Protein AF-A0A933ALM1-F1 (afdb_monomer)

Sequence (81 aa):
MTIDEGILIRRAKGGDTEAFGVLVSAHQQFVYNLILRTLGDPHEAEDLSQEAFVRAWLALPNFRQQSQFRTWLYRIATNLC

Structure (mmCIF, N/CA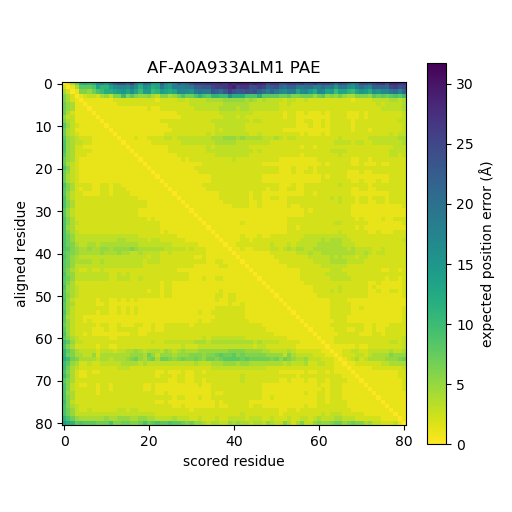/C/O backbone):
data_AF-A0A933ALM1-F1
#
_entry.id   AF-A0A933ALM1-F1
#
loop_
_atom_site.group_PDB
_atom_site.id
_atom_site.type_symbol
_atom_site.label_atom_id
_atom_site.label_alt_id
_atom_site.label_comp_id
_atom_site.label_asym_id
_atom_site.label_entity_id
_atom_site.label_seq_id
_atom_site.pdbx_PDB_ins_code
_atom_site.Cartn_x
_atom_site.Cartn_y
_atom_site.Cartn_z
_atom_site.occupancy
_atom_site.B_iso_or_equiv
_atom_site.auth_seq_id
_atom_site.auth_comp_id
_atom_site.auth_asym_id
_atom_site.auth_atom_id
_atom_site.pdbx_PDB_model_num
ATOM 1 N N . MET A 1 1 ? -20.660 8.736 -6.066 1.00 43.75 1 MET A N 1
ATOM 2 C CA . MET A 1 1 ? -20.733 8.617 -4.597 1.00 43.75 1 MET A CA 1
ATOM 3 C C . MET A 1 1 ? -19.318 8.373 -4.099 1.00 43.75 1 MET A C 1
ATOM 5 O O . MET A 1 1 ? -18.836 7.253 -4.174 1.00 43.75 1 MET A O 1
ATOM 9 N N . THR A 1 2 ? -18.590 9.430 -3.750 1.00 57.59 2 THR A N 1
ATOM 10 C CA . THR A 1 2 ? -17.223 9.329 -3.221 1.00 57.59 2 THR A CA 1
ATOM 11 C C . THR A 1 2 ? -17.325 8.868 -1.774 1.00 57.59 2 THR A C 1
ATOM 13 O O . THR A 1 2 ? -17.759 9.628 -0.913 1.00 57.59 2 THR A O 1
ATOM 16 N N . ILE A 1 3 ? -17.024 7.596 -1.514 1.00 71.38 3 ILE A N 1
ATOM 17 C CA . ILE A 1 3 ? -16.939 7.087 -0.143 1.00 71.38 3 ILE A CA 1
ATOM 18 C C . ILE A 1 3 ? -15.767 7.807 0.537 1.00 71.38 3 ILE A C 1
ATOM 20 O O . ILE A 1 3 ? -14.676 7.881 -0.023 1.00 71.38 3 ILE A O 1
ATOM 24 N N . ASP A 1 4 ? -16.017 8.372 1.717 1.00 91.00 4 ASP A N 1
ATOM 25 C CA . ASP A 1 4 ? -15.025 9.082 2.528 1.00 91.00 4 ASP A CA 1
ATOM 26 C C . ASP A 1 4 ? -13.810 8.180 2.833 1.00 91.00 4 ASP A C 1
ATOM 28 O O . ASP A 1 4 ? -13.966 7.051 3.311 1.00 91.00 4 ASP A O 1
ATOM 32 N N . GLU A 1 5 ? -12.594 8.675 2.570 1.00 93.75 5 GLU A N 1
ATOM 33 C CA . GLU A 1 5 ? -11.347 7.915 2.766 1.00 93.75 5 GLU A CA 1
ATOM 34 C C . GLU A 1 5 ? -11.193 7.449 4.224 1.00 93.75 5 GLU A C 1
ATOM 36 O O . GLU A 1 5 ? -10.757 6.329 4.489 1.00 93.75 5 GLU A O 1
ATOM 41 N N . GLY A 1 6 ? -11.633 8.259 5.188 1.00 95.06 6 GLY A N 1
ATOM 42 C CA . GLY A 1 6 ? -11.645 7.909 6.602 1.00 95.06 6 GLY A CA 1
ATOM 43 C C . GLY A 1 6 ? -12.588 6.752 6.934 1.00 95.06 6 GLY A C 1
ATOM 44 O O . GLY A 1 6 ? -12.252 5.933 7.793 1.00 95.06 6 GLY A O 1
ATOM 45 N N . ILE A 1 7 ? -13.741 6.641 6.263 1.00 95.81 7 ILE A N 1
ATOM 46 C CA . ILE A 1 7 ? -14.641 5.479 6.392 1.00 95.81 7 ILE A CA 1
ATOM 47 C C . ILE A 1 7 ? -13.962 4.219 5.853 1.00 95.81 7 ILE A C 1
ATOM 49 O O . ILE A 1 7 ? -13.978 3.192 6.535 1.00 95.81 7 ILE A O 1
ATOM 53 N N . LEU A 1 8 ? -13.345 4.299 4.671 1.00 96.94 8 LEU A N 1
ATOM 54 C CA . LEU A 1 8 ? -12.624 3.172 4.072 1.00 96.94 8 LEU A CA 1
ATOM 55 C C . LEU A 1 8 ? -11.487 2.696 4.979 1.00 96.94 8 LEU A C 1
ATOM 57 O O . LEU A 1 8 ? -11.382 1.503 5.245 1.00 96.94 8 LEU A O 1
ATOM 61 N N . ILE A 1 9 ? -10.703 3.623 5.540 1.00 97.50 9 ILE A N 1
ATOM 62 C CA . ILE A 1 9 ? -9.634 3.303 6.495 1.00 97.50 9 ILE A CA 1
ATOM 63 C C . ILE A 1 9 ? -10.200 2.598 7.727 1.00 97.50 9 ILE A C 1
ATOM 65 O O . ILE A 1 9 ? -9.664 1.573 8.134 1.00 97.50 9 ILE A O 1
ATOM 69 N N . ARG A 1 10 ? -11.286 3.105 8.328 1.00 96.62 10 ARG A N 1
ATOM 70 C CA . ARG A 1 10 ? -11.889 2.470 9.514 1.00 96.62 10 ARG A CA 1
ATOM 71 C C . ARG A 1 10 ? -12.383 1.053 9.226 1.00 96.62 10 ARG A C 1
ATOM 73 O O . ARG A 1 10 ? -12.141 0.169 10.041 1.00 96.62 10 ARG A O 1
ATOM 80 N N . ARG A 1 11 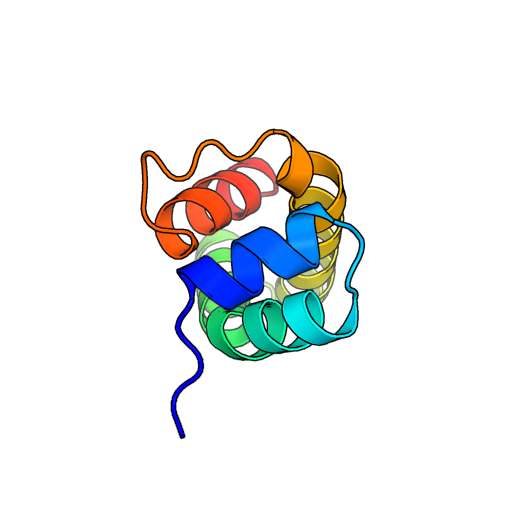? -13.036 0.833 8.081 1.00 97.44 11 ARG A N 1
ATOM 81 C CA . ARG A 1 11 ? -13.475 -0.504 7.646 1.00 97.44 11 ARG A CA 1
ATOM 82 C C . ARG A 1 11 ? -12.280 -1.429 7.424 1.00 97.44 11 ARG A C 1
ATOM 84 O O . ARG A 1 11 ? -12.234 -2.511 8.000 1.00 97.44 11 ARG A O 1
ATOM 91 N N . ALA A 1 12 ? -11.280 -0.970 6.677 1.00 98.00 12 ALA A N 1
ATOM 92 C CA . ALA A 1 12 ? -10.079 -1.741 6.378 1.00 98.00 12 ALA A CA 1
ATOM 93 C C . ALA A 1 12 ? -9.276 -2.091 7.647 1.00 98.00 12 ALA A C 1
ATOM 95 O O . ALA A 1 12 ? -8.805 -3.215 7.785 1.00 98.00 12 ALA A O 1
ATOM 96 N N . LYS A 1 13 ? -9.212 -1.192 8.641 1.00 97.25 13 LYS A N 1
ATOM 97 C CA . LYS A 1 13 ? -8.657 -1.492 9.977 1.00 97.25 13 LYS A CA 1
ATOM 98 C C . LYS A 1 13 ? -9.388 -2.630 10.696 1.00 97.25 13 LYS A C 1
ATOM 100 O O . LYS A 1 13 ? -8.777 -3.303 11.519 1.00 97.25 13 LYS A O 1
ATOM 105 N N . GLY A 1 14 ? -10.675 -2.823 10.408 1.00 96.25 14 GLY A N 1
ATOM 106 C CA . GLY A 1 14 ? -11.494 -3.925 10.912 1.00 96.25 14 GLY A CA 1
ATOM 107 C C . GLY A 1 14 ? -11.367 -5.228 10.115 1.00 96.25 14 GLY A C 1
ATOM 108 O O . GLY A 1 14 ? -12.111 -6.160 10.396 1.00 96.25 14 GLY A O 1
ATOM 109 N N . GLY A 1 15 ? -10.461 -5.304 9.133 1.00 96.94 15 GLY A N 1
ATOM 110 C CA . GLY A 1 15 ? -10.259 -6.494 8.300 1.00 96.94 15 GLY A CA 1
ATOM 111 C C . GLY A 1 15 ? -11.081 -6.519 7.007 1.00 96.94 15 GLY A C 1
ATOM 112 O O . GLY A 1 15 ? -11.076 -7.528 6.308 1.00 96.94 15 GLY A O 1
ATOM 113 N N . ASP A 1 16 ? -11.756 -5.423 6.654 1.00 98.31 16 ASP A N 1
ATOM 114 C CA . ASP A 1 16 ? -12.502 -5.306 5.398 1.00 98.31 16 ASP A CA 1
ATOM 115 C C . ASP A 1 16 ? -11.551 -5.134 4.199 1.00 98.31 16 ASP A C 1
ATOM 117 O O . ASP A 1 16 ? -11.027 -4.045 3.932 1.00 98.31 16 ASP A O 1
ATOM 121 N N . THR A 1 17 ? -11.310 -6.231 3.483 1.00 97.69 17 THR A N 1
ATOM 122 C CA . THR A 1 17 ? -10.405 -6.270 2.327 1.00 97.69 17 THR A CA 1
ATOM 123 C C . THR A 1 17 ? -10.955 -5.521 1.116 1.00 97.69 17 THR A C 1
ATOM 125 O O . THR A 1 17 ? -10.170 -4.990 0.332 1.00 97.69 17 THR A O 1
ATOM 128 N N . GLU A 1 18 ? -12.277 -5.407 0.968 1.00 97.88 18 GLU A N 1
ATOM 129 C CA . GLU A 1 18 ? -12.899 -4.645 -0.118 1.00 97.88 18 GLU A CA 1
ATOM 130 C C . GLU A 1 18 ? -12.660 -3.144 0.084 1.00 97.88 18 GLU A C 1
ATOM 132 O O . GLU A 1 18 ? -12.207 -2.449 -0.829 1.00 97.88 18 GLU A O 1
ATOM 137 N N . ALA A 1 19 ? -12.863 -2.650 1.310 1.00 97.94 19 ALA A N 1
ATOM 138 C CA . ALA A 1 19 ? -12.552 -1.267 1.660 1.00 97.94 19 ALA A CA 1
ATOM 139 C C . ALA A 1 19 ? -11.067 -0.942 1.433 1.00 97.94 19 ALA A C 1
ATOM 141 O O . ALA A 1 19 ? -10.734 0.144 0.950 1.00 97.94 19 ALA A O 1
ATOM 142 N N . PHE A 1 20 ? -10.174 -1.890 1.731 1.00 98.31 20 PHE A N 1
ATOM 143 C CA . PHE A 1 20 ? -8.755 -1.740 1.425 1.00 98.31 20 PHE A CA 1
ATOM 144 C C . PHE A 1 20 ? -8.470 -1.753 -0.077 1.00 98.31 20 PHE A C 1
ATOM 146 O O . PHE A 1 20 ? -7.690 -0.929 -0.540 1.00 98.31 20 PHE A O 1
ATOM 153 N N . GLY A 1 21 ? -9.144 -2.599 -0.857 1.00 98.12 21 GLY A N 1
ATOM 154 C CA . GLY A 1 21 ? -9.031 -2.618 -2.318 1.00 98.12 21 GLY A CA 1
ATOM 155 C C . GLY A 1 21 ? -9.382 -1.273 -2.965 1.00 98.12 21 GLY A C 1
ATOM 156 O O . GLY A 1 21 ? -8.713 -0.843 -3.909 1.00 98.12 21 GLY A O 1
ATOM 157 N N . VAL A 1 22 ? -10.363 -0.550 -2.413 1.00 97.94 22 VAL A N 1
ATOM 158 C CA . VAL A 1 22 ? -10.681 0.822 -2.8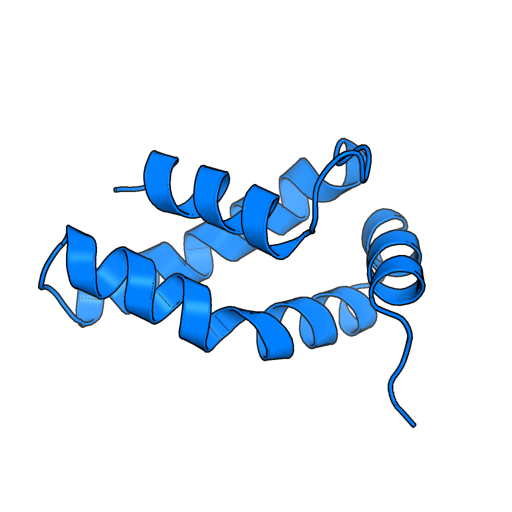48 1.00 97.94 22 VAL A CA 1
ATOM 159 C C . VAL A 1 22 ? -9.532 1.788 -2.530 1.00 97.94 22 VAL A C 1
ATOM 161 O O . VAL A 1 22 ? -9.166 2.600 -3.381 1.00 97.94 22 VAL A O 1
ATOM 164 N N . LEU A 1 23 ? -8.920 1.682 -1.344 1.00 97.75 23 LEU A N 1
ATOM 165 C CA . LEU A 1 23 ? -7.740 2.479 -0.980 1.00 97.75 23 LEU A CA 1
ATOM 166 C C . LEU A 1 23 ? -6.543 2.167 -1.893 1.00 97.75 23 LEU A C 1
ATOM 168 O O . LEU A 1 23 ? -5.890 3.089 -2.374 1.00 97.75 23 LEU A O 1
ATOM 172 N N . VAL A 1 24 ? -6.274 0.890 -2.179 1.00 98.19 24 VAL A N 1
ATOM 173 C CA . VAL A 1 24 ? -5.215 0.471 -3.112 1.00 98.19 24 VAL A CA 1
ATOM 174 C C . VAL A 1 24 ? -5.458 1.085 -4.488 1.00 98.19 24 VAL A C 1
ATOM 1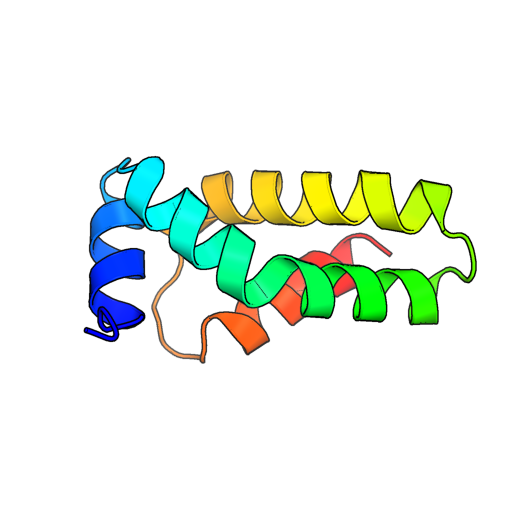76 O O . VAL A 1 24 ? -4.591 1.776 -5.013 1.00 98.19 24 VAL A O 1
ATOM 179 N N . SER A 1 25 ? -6.665 0.929 -5.034 1.00 97.44 25 SER A N 1
ATOM 180 C CA . SER A 1 25 ? -7.018 1.448 -6.362 1.00 97.44 25 SER A CA 1
ATOM 181 C C . SER A 1 25 ? -6.835 2.965 -6.469 1.00 97.44 25 SER A C 1
ATOM 183 O O . SER A 1 25 ? -6.384 3.462 -7.501 1.00 97.44 25 SER A O 1
ATOM 185 N N . ALA A 1 26 ? -7.139 3.703 -5.396 1.00 97.00 26 ALA A N 1
ATOM 186 C CA . ALA A 1 26 ? -6.980 5.154 -5.342 1.00 97.00 26 ALA A CA 1
ATOM 187 C C . ALA A 1 26 ? -5.510 5.614 -5.279 1.00 97.00 26 ALA A C 1
ATOM 189 O O . ALA A 1 26 ? -5.199 6.720 -5.723 1.00 97.00 26 ALA A O 1
ATOM 190 N N . HIS A 1 27 ? -4.602 4.788 -4.741 1.00 98.06 27 HIS A N 1
ATOM 191 C CA . HIS A 1 27 ? -3.218 5.187 -4.446 1.00 98.06 27 HIS A CA 1
ATOM 192 C C . HIS A 1 27 ? -2.144 4.422 -5.233 1.00 98.06 27 HIS A C 1
ATOM 194 O O . HIS A 1 27 ? -0.987 4.845 -5.224 1.00 98.06 27 HIS A O 1
ATOM 200 N N . GLN A 1 28 ? -2.492 3.349 -5.950 1.00 97.81 28 GLN A N 1
ATOM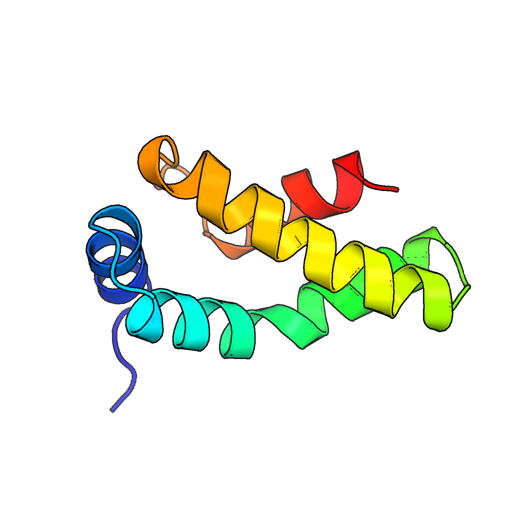 201 C CA . GLN A 1 28 ? -1.534 2.476 -6.645 1.00 97.81 28 GLN A CA 1
ATOM 202 C C . GLN A 1 28 ? -0.641 3.222 -7.637 1.00 97.81 28 GLN A C 1
ATOM 204 O O . GLN A 1 28 ? 0.577 3.082 -7.592 1.00 97.81 28 GLN A O 1
ATOM 209 N N . GLN A 1 29 ? -1.214 4.108 -8.457 1.00 98.19 29 GLN A N 1
ATOM 210 C CA . GLN A 1 29 ? -0.443 4.866 -9.442 1.00 98.19 29 GLN A CA 1
ATOM 211 C C . GLN A 1 29 ? 0.546 5.826 -8.773 1.00 98.19 29 GLN A C 1
ATOM 213 O O . GLN A 1 29 ? 1.630 6.079 -9.294 1.00 98.19 29 GLN A O 1
ATOM 218 N N . PHE A 1 30 ? 0.174 6.385 -7.619 1.00 98.19 30 PHE A N 1
ATOM 219 C CA . PHE A 1 30 ? 1.049 7.271 -6.862 1.00 98.19 30 PHE A CA 1
ATOM 220 C C . PHE A 1 30 ? 2.239 6.513 -6.270 1.00 98.19 30 PHE A C 1
ATOM 222 O O . PHE A 1 30 ? 3.365 6.987 -6.405 1.00 98.19 30 PHE A O 1
ATOM 229 N N . VAL A 1 31 ? 1.990 5.358 -5.646 1.00 98.50 31 VAL A N 1
ATOM 230 C CA . VAL A 1 31 ? 3.041 4.513 -5.061 1.00 98.50 31 VAL A CA 1
ATOM 231 C C . VAL A 1 31 ? 3.978 3.994 -6.151 1.00 98.50 31 VAL A C 1
ATOM 233 O O . VAL A 1 31 ? 5.186 4.181 -6.036 1.00 98.50 31 VAL A O 1
ATOM 236 N N . TYR A 1 32 ? 3.430 3.479 -7.254 1.00 98.62 32 TYR A N 1
ATOM 237 C CA . TYR A 1 32 ? 4.215 3.021 -8.401 1.00 98.62 32 TYR A CA 1
ATOM 238 C C . TYR A 1 32 ? 5.104 4.119 -8.976 1.00 98.62 32 TYR A C 1
ATOM 240 O O . TYR A 1 32 ? 6.312 3.946 -9.095 1.00 98.62 32 TYR A O 1
ATOM 248 N N . ASN A 1 33 ? 4.541 5.297 -9.259 1.00 98.44 33 ASN A N 1
ATOM 249 C CA . ASN A 1 33 ? 5.324 6.406 -9.804 1.00 98.44 33 ASN A CA 1
ATOM 250 C C . ASN A 1 33 ? 6.404 6.900 -8.834 1.00 98.44 33 ASN A C 1
ATOM 252 O O . ASN A 1 33 ? 7.426 7.414 -9.282 1.00 98.44 33 ASN A O 1
ATOM 256 N N . LEU A 1 34 ? 6.168 6.809 -7.523 1.00 98.19 34 LEU A N 1
ATOM 257 C CA . LEU A 1 34 ? 7.163 7.164 -6.518 1.00 98.19 34 LEU A CA 1
ATOM 258 C C . LEU A 1 34 ? 8.345 6.193 -6.566 1.00 98.19 34 LEU A C 1
ATOM 260 O O . LEU A 1 34 ? 9.476 6.644 -6.701 1.00 98.19 34 LEU A O 1
ATOM 264 N N . ILE A 1 35 ? 8.075 4.889 -6.510 1.00 98.31 35 ILE A N 1
ATOM 265 C CA . ILE A 1 35 ? 9.108 3.848 -6.521 1.00 98.31 35 ILE A CA 1
ATOM 266 C C . ILE A 1 35 ? 9.865 3.855 -7.855 1.00 98.31 35 ILE A C 1
ATOM 268 O O . ILE A 1 35 ? 11.093 3.873 -7.862 1.00 98.31 35 ILE A O 1
ATOM 272 N N . LEU A 1 36 ? 9.152 3.969 -8.981 1.00 98.56 36 LEU A N 1
ATOM 273 C CA . LEU A 1 36 ? 9.754 4.056 -10.313 1.00 98.56 36 LEU A CA 1
ATOM 274 C C . LEU A 1 36 ? 10.729 5.232 -10.435 1.00 98.56 36 LEU A C 1
ATOM 276 O O . LEU A 1 36 ? 11.790 5.098 -11.034 1.00 98.56 36 LEU A O 1
ATOM 280 N N . ARG A 1 37 ? 10.394 6.395 -9.865 1.00 97.88 37 ARG A N 1
ATOM 281 C CA . ARG A 1 37 ? 11.296 7.559 -9.867 1.00 97.88 37 ARG A CA 1
ATOM 282 C C . ARG A 1 37 ? 12.528 7.357 -8.991 1.00 97.88 37 ARG A C 1
ATOM 284 O O . A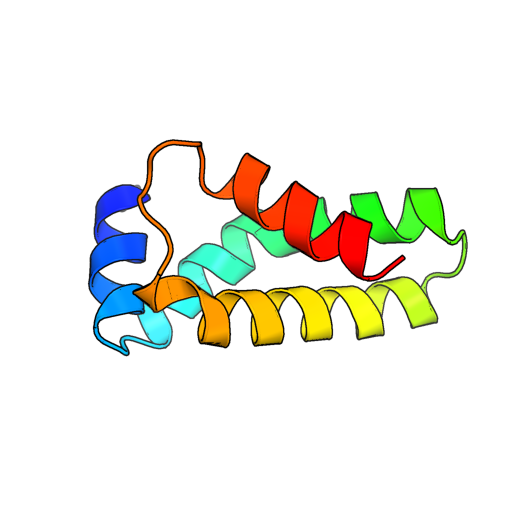RG A 1 37 ? 13.535 8.008 -9.249 1.00 97.88 37 ARG A O 1
ATOM 291 N N . THR A 1 38 ? 12.434 6.515 -7.967 1.00 96.56 38 THR A N 1
ATOM 292 C CA . THR A 1 38 ? 13.547 6.222 -7.062 1.00 96.56 38 THR A CA 1
ATOM 293 C C . THR A 1 38 ? 14.495 5.178 -7.649 1.00 96.56 38 THR A C 1
ATOM 295 O O . THR A 1 38 ? 15.703 5.371 -7.575 1.00 96.56 38 THR A O 1
ATOM 298 N N . LEU A 1 39 ? 13.967 4.107 -8.249 1.00 96.62 39 LEU A N 1
ATOM 299 C CA . LEU A 1 39 ? 14.767 2.963 -8.710 1.00 96.62 39 LEU A CA 1
ATOM 300 C C . LEU A 1 39 ? 15.102 3.003 -10.205 1.00 96.62 39 LEU A C 1
ATOM 302 O O . LEU A 1 39 ? 16.132 2.487 -10.623 1.00 96.62 39 LEU A O 1
ATOM 306 N N . GLY A 1 40 ? 14.253 3.623 -11.027 1.00 97.25 40 GLY A N 1
ATOM 307 C CA . GLY A 1 40 ? 14.428 3.670 -12.481 1.00 97.25 40 GLY A CA 1
ATOM 308 C C . GLY A 1 40 ? 14.113 2.359 -13.214 1.00 97.25 40 GLY A C 1
ATOM 309 O O . GLY A 1 40 ? 14.192 2.340 -14.441 1.00 97.25 40 GLY A O 1
ATOM 310 N N . ASP A 1 41 ? 13.718 1.302 -12.499 1.00 97.88 41 ASP A N 1
ATOM 311 C CA . ASP A 1 41 ? 13.333 0.003 -13.058 1.00 97.88 41 ASP A CA 1
ATOM 312 C C . ASP A 1 41 ? 11.806 -0.216 -12.947 1.00 97.88 41 ASP A C 1
ATOM 314 O O . ASP A 1 41 ? 11.265 -0.234 -11.837 1.00 97.88 41 ASP A O 1
ATOM 318 N N . PRO A 1 42 ? 11.078 -0.364 -14.073 1.00 97.62 42 PRO A N 1
ATOM 319 C CA . PRO A 1 42 ? 9.639 -0.635 -14.069 1.00 97.62 42 PRO A CA 1
ATOM 320 C C . PRO A 1 42 ? 9.225 -1.957 -13.412 1.00 97.62 42 PRO A C 1
ATOM 322 O O . PRO A 1 42 ? 8.170 -1.997 -12.781 1.00 97.62 42 PRO A O 1
ATOM 325 N N . HIS A 1 43 ? 10.022 -3.018 -13.553 1.00 97.25 43 HIS A N 1
ATOM 326 C CA . HIS A 1 43 ? 9.713 -4.330 -12.987 1.00 97.25 43 HIS A CA 1
ATOM 327 C C . HIS A 1 43 ? 9.874 -4.313 -11.469 1.00 97.25 43 HIS A C 1
ATOM 329 O O . HIS A 1 43 ? 8.947 -4.691 -10.754 1.00 97.25 43 HIS A O 1
ATOM 335 N N . GLU A 1 44 ? 10.991 -3.778 -10.964 1.00 97.38 44 GLU A N 1
ATOM 336 C CA . GLU A 1 44 ? 11.156 -3.611 -9.514 1.00 97.38 44 GLU A CA 1
ATOM 337 C C . GLU A 1 44 ? 10.101 -2.660 -8.935 1.00 97.38 44 GLU A C 1
ATOM 339 O O . GLU A 1 44 ? 9.604 -2.873 -7.828 1.00 97.38 44 GLU A O 1
ATOM 344 N N . ALA A 1 45 ? 9.711 -1.623 -9.687 1.00 98.19 45 ALA A N 1
ATOM 345 C CA . ALA A 1 45 ? 8.673 -0.701 -9.248 1.00 98.19 45 ALA A CA 1
ATOM 346 C C . ALA A 1 45 ? 7.300 -1.366 -9.109 1.00 98.19 45 ALA A C 1
ATOM 348 O O . ALA A 1 45 ? 6.562 -1.032 -8.178 1.00 98.19 45 ALA A O 1
ATOM 349 N N . GLU A 1 46 ? 6.943 -2.291 -10.000 1.00 97.50 46 GLU A N 1
ATOM 350 C CA . GLU A 1 46 ? 5.703 -3.062 -9.902 1.00 97.50 46 GLU A CA 1
ATOM 351 C C . GLU A 1 46 ? 5.714 -3.963 -8.660 1.00 97.50 46 GLU A C 1
ATOM 353 O O . GLU A 1 46 ? 4.804 -3.868 -7.829 1.00 97.50 46 GLU A O 1
ATOM 358 N N . ASP A 1 47 ? 6.781 -4.743 -8.478 1.00 97.94 47 ASP A N 1
ATOM 359 C CA . ASP A 1 47 ? 6.927 -5.678 -7.358 1.00 97.94 47 ASP A CA 1
ATOM 360 C C . ASP A 1 47 ? 6.912 -4.955 -6.004 1.00 97.94 47 ASP A C 1
ATOM 362 O O . ASP A 1 47 ? 6.144 -5.294 -5.094 1.00 97.94 47 ASP A O 1
ATOM 366 N N . LEU A 1 48 ? 7.704 -3.889 -5.867 1.00 98.19 48 LEU A N 1
ATOM 367 C CA . LEU A 1 48 ? 7.789 -3.136 -4.616 1.00 98.19 48 LEU A CA 1
ATOM 368 C C . LEU A 1 48 ? 6.531 -2.311 -4.335 1.00 98.19 48 LEU A C 1
ATOM 370 O O . LEU A 1 48 ? 6.219 -2.058 -3.169 1.00 98.19 48 LEU A O 1
ATOM 374 N N . SER A 1 49 ? 5.770 -1.919 -5.361 1.00 98.06 49 SER A N 1
ATOM 375 C CA . SER A 1 49 ? 4.461 -1.287 -5.151 1.00 98.06 49 SER A CA 1
ATOM 376 C C . SER A 1 49 ? 3.485 -2.246 -4.492 1.00 98.06 49 SER A C 1
ATOM 378 O O . SER A 1 49 ? 2.775 -1.857 -3.561 1.00 98.06 49 SER A O 1
ATOM 380 N N . GLN A 1 50 ? 3.457 -3.501 -4.942 1.00 97.69 50 GLN A N 1
ATOM 381 C CA . GLN A 1 50 ? 2.614 -4.525 -4.332 1.00 97.69 50 GLN A CA 1
ATOM 382 C C . GLN A 1 50 ? 3.047 -4.793 -2.887 1.00 97.69 50 GLN A C 1
ATOM 384 O O . GLN A 1 50 ? 2.216 -4.734 -1.977 1.00 97.69 50 GLN A O 1
ATOM 389 N N . GLU A 1 51 ? 4.348 -4.976 -2.654 1.00 98.50 51 GLU A N 1
ATOM 390 C CA . GLU A 1 51 ? 4.911 -5.161 -1.311 1.00 98.50 51 GLU A CA 1
ATOM 391 C C . GLU A 1 51 ? 4.593 -3.972 -0.384 1.00 98.50 51 GLU A C 1
ATOM 393 O O . GLU A 1 51 ? 4.251 -4.161 0.788 1.00 98.50 51 GLU A O 1
ATOM 398 N N . ALA A 1 52 ? 4.612 -2.735 -0.895 1.00 98.56 52 ALA A N 1
ATOM 399 C CA . ALA A 1 52 ? 4.225 -1.553 -0.128 1.00 98.56 52 ALA A CA 1
ATOM 400 C C . ALA A 1 52 ? 2.775 -1.637 0.368 1.00 98.56 52 ALA A C 1
ATOM 402 O O . ALA A 1 52 ? 2.505 -1.307 1.527 1.00 98.56 52 ALA A O 1
ATOM 403 N N . PHE A 1 53 ? 1.841 -2.112 -0.460 1.00 98.56 53 PHE A N 1
ATOM 404 C CA . PHE A 1 53 ? 0.451 -2.297 -0.040 1.00 98.56 53 PHE A CA 1
ATOM 405 C C . PHE A 1 53 ? 0.262 -3.489 0.899 1.00 98.56 53 PHE A C 1
ATOM 407 O O . PHE A 1 53 ? -0.550 -3.391 1.820 1.00 98.56 53 PHE A O 1
ATOM 414 N N . VAL A 1 54 ? 1.037 -4.567 0.752 1.00 98.50 54 VAL A N 1
ATOM 415 C CA . VAL A 1 54 ? 1.049 -5.676 1.724 1.00 98.50 54 VAL A CA 1
ATOM 416 C C . VAL A 1 54 ? 1.507 -5.174 3.095 1.00 98.50 54 VAL A C 1
ATOM 418 O O . VAL A 1 54 ? 0.822 -5.382 4.100 1.00 98.50 54 VAL A O 1
ATOM 421 N N . ARG A 1 55 ? 2.611 -4.420 3.155 1.00 98.56 55 ARG A N 1
ATOM 422 C CA . ARG A 1 55 ? 3.085 -3.800 4.404 1.00 98.56 55 ARG A CA 1
ATOM 423 C C . ARG A 1 55 ? 2.094 -2.789 4.958 1.00 98.56 55 ARG A C 1
ATOM 425 O O . ARG A 1 55 ? 1.899 -2.734 6.172 1.00 98.56 55 ARG A O 1
ATOM 432 N N . ALA A 1 56 ? 1.445 -2.016 4.088 1.00 98.38 56 ALA A N 1
ATOM 433 C CA . ALA A 1 56 ? 0.384 -1.109 4.493 1.00 98.38 56 ALA A CA 1
ATOM 434 C C . ALA A 1 56 ? -0.777 -1.874 5.136 1.00 98.38 56 ALA A C 1
ATOM 436 O O . ALA A 1 56 ? -1.183 -1.508 6.229 1.00 98.38 56 ALA A O 1
ATOM 437 N N . TRP A 1 57 ? -1.266 -2.964 4.543 1.00 98.56 57 TRP A N 1
ATOM 438 C CA . TRP A 1 57 ? -2.326 -3.784 5.139 1.00 98.56 57 TRP A CA 1
ATOM 439 C C . TRP A 1 57 ? -1.952 -4.287 6.540 1.00 98.56 57 TRP A C 1
ATOM 441 O O . TRP A 1 57 ? -2.704 -4.087 7.494 1.00 98.56 57 TRP A O 1
ATOM 451 N N . LEU A 1 58 ? -0.752 -4.855 6.686 1.00 98.06 58 LEU A N 1
ATOM 452 C CA . LEU A 1 58 ? -0.263 -5.385 7.963 1.00 98.06 58 LEU A CA 1
ATOM 453 C C . LEU A 1 58 ? -0.076 -4.292 9.031 1.00 98.06 58 LEU A C 1
ATOM 455 O O . LEU A 1 58 ? -0.317 -4.526 10.215 1.00 98.06 58 LEU A O 1
ATOM 459 N N . ALA A 1 59 ? 0.330 -3.086 8.629 1.00 97.88 59 ALA A N 1
ATOM 460 C CA . ALA A 1 59 ? 0.538 -1.957 9.534 1.00 97.88 59 ALA A CA 1
ATOM 461 C C . ALA A 1 59 ? -0.736 -1.127 9.794 1.00 97.88 59 ALA A C 1
ATOM 463 O O . ALA A 1 59 ? -0.774 -0.341 10.748 1.00 97.88 59 ALA A O 1
ATOM 464 N N . LEU A 1 60 ? -1.782 -1.292 8.978 1.00 98.06 60 LEU A N 1
ATOM 465 C CA . LEU A 1 60 ? -3.003 -0.486 8.999 1.00 98.06 60 LEU A CA 1
ATOM 466 C C . LEU A 1 60 ? -3.710 -0.441 10.365 1.00 98.06 60 LEU A C 1
ATOM 468 O O . LEU A 1 60 ? -4.134 0.654 10.754 1.00 98.06 60 LEU A O 1
ATOM 472 N N . PRO A 1 61 ? -3.803 -1.534 11.156 1.00 96.94 61 PRO A N 1
ATOM 473 C CA . PRO A 1 61 ? -4.405 -1.477 12.492 1.00 96.94 61 PRO A CA 1
ATOM 474 C C . PRO A 1 61 ? -3.759 -0.419 13.403 1.00 96.94 61 PRO A C 1
ATOM 476 O O . PRO A 1 61 ? -4.451 0.256 14.172 1.00 96.94 61 PRO A O 1
ATOM 479 N N . ASN A 1 62 ? -2.451 -0.193 13.240 1.00 95.81 62 ASN A N 1
ATOM 480 C CA . ASN A 1 62 ? -1.666 0.776 14.007 1.00 95.81 62 ASN A CA 1
ATOM 481 C C . ASN A 1 62 ? -1.682 2.193 13.414 1.00 95.81 62 ASN A C 1
ATOM 483 O O . ASN A 1 62 ? -1.195 3.134 14.047 1.00 95.81 62 ASN A O 1
ATOM 487 N N . PHE A 1 63 ? -2.250 2.385 12.221 1.00 96.56 63 PHE A N 1
ATOM 488 C CA . PHE A 1 63 ? -2.343 3.701 11.606 1.00 96.56 63 PHE A CA 1
ATOM 489 C C . PHE A 1 63 ? -3.290 4.604 12.411 1.00 96.56 63 PHE A C 1
ATOM 491 O O . PHE A 1 63 ? -4.488 4.336 12.547 1.00 96.56 63 PHE A O 1
ATOM 498 N N . ARG A 1 64 ? -2.741 5.692 12.965 1.00 92.19 64 ARG A N 1
ATOM 499 C CA . ARG A 1 64 ? -3.448 6.617 13.871 1.00 92.19 64 ARG A CA 1
ATOM 500 C C . ARG A 1 64 ? -4.235 7.723 13.162 1.00 92.19 64 ARG A C 1
ATOM 502 O O . ARG A 1 64 ? -4.840 8.537 13.846 1.00 92.19 64 ARG A O 1
ATOM 509 N N . GLN A 1 65 ? -4.193 7.792 11.828 1.00 91.25 65 GLN A N 1
ATOM 510 C CA . GLN A 1 65 ? -4.836 8.853 11.030 1.00 91.25 65 GLN A CA 1
ATOM 511 C C . GLN A 1 65 ? -4.424 10.288 11.431 1.00 91.25 65 GLN A C 1
ATOM 513 O O . GLN A 1 65 ? -5.160 11.240 11.205 1.00 91.25 65 GLN A O 1
ATOM 518 N N . GLN A 1 66 ? -3.227 10.458 12.007 1.00 92.56 66 GLN A N 1
ATOM 519 C CA . GLN A 1 66 ? -2.647 11.776 12.328 1.00 92.56 66 GLN A CA 1
ATOM 520 C C . GLN A 1 66 ? -2.025 12.463 11.100 1.00 92.56 66 GLN A C 1
ATOM 522 O O . GLN A 1 66 ? -1.647 13.628 11.152 1.00 92.56 66 GLN A O 1
ATOM 527 N N . SER A 1 67 ? -1.907 11.730 9.994 1.00 93.69 67 SER A N 1
ATOM 528 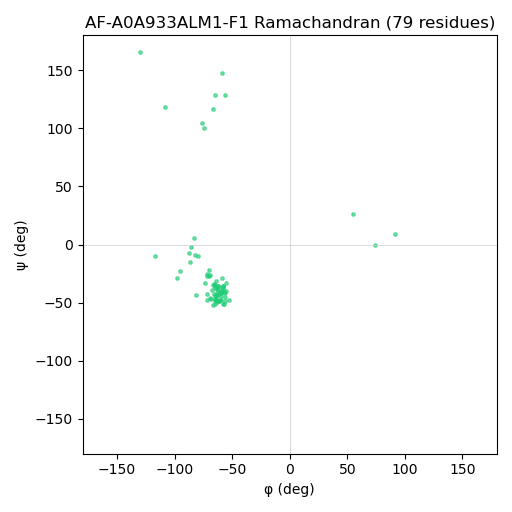C CA . SER A 1 67 ? -1.508 12.223 8.680 1.00 93.69 67 SER A CA 1
ATOM 529 C C . SER A 1 67 ? -2.516 11.743 7.641 1.00 93.69 67 SER A C 1
ATOM 531 O O . SER A 1 67 ? -3.266 10.797 7.892 1.00 93.69 67 SER A O 1
ATOM 533 N N . GLN A 1 68 ? -2.480 12.332 6.446 1.00 95.50 68 GLN A N 1
ATOM 534 C CA . GLN A 1 68 ? -3.181 11.759 5.297 1.00 95.50 68 GLN A CA 1
ATOM 535 C C . GLN A 1 68 ? -2.668 10.338 5.028 1.00 95.50 68 GLN A C 1
ATOM 537 O O . GLN A 1 68 ? -1.484 10.043 5.241 1.00 95.50 68 GLN A O 1
ATOM 542 N N . PHE A 1 69 ? -3.547 9.469 4.530 1.00 96.88 69 PHE A N 1
ATOM 543 C CA . PHE A 1 69 ? -3.189 8.095 4.180 1.00 96.88 69 PHE A CA 1
ATOM 544 C C . PHE A 1 69 ? -2.085 8.058 3.121 1.00 96.88 69 PHE A C 1
ATOM 546 O O . PHE A 1 69 ? -1.099 7.344 3.272 1.00 96.88 69 PHE A O 1
ATOM 553 N N . ARG A 1 70 ? -2.174 8.942 2.122 1.00 96.75 70 ARG A N 1
ATOM 554 C CA . ARG A 1 70 ? -1.146 9.115 1.089 1.00 96.75 70 ARG A CA 1
ATOM 555 C C . ARG A 1 70 ? 0.241 9.440 1.657 1.00 96.75 70 ARG A C 1
ATOM 557 O O . ARG A 1 70 ? 1.235 8.889 1.196 1.00 96.75 70 ARG A O 1
ATOM 564 N N . THR A 1 71 ? 0.328 10.306 2.671 1.00 97.50 71 THR A N 1
ATOM 565 C CA . THR A 1 71 ? 1.599 10.636 3.350 1.00 97.50 71 THR A CA 1
ATOM 566 C C . THR A 1 71 ? 2.163 9.440 4.113 1.00 97.50 71 THR A C 1
ATOM 568 O O . THR A 1 71 ? 3.376 9.268 4.204 1.00 97.50 71 THR A O 1
ATOM 571 N N . TRP A 1 72 ? 1.290 8.610 4.675 1.00 97.94 72 TRP A N 1
ATOM 572 C CA . TRP A 1 72 ? 1.696 7.389 5.355 1.00 97.94 72 TRP A CA 1
ATOM 573 C C . TRP A 1 72 ? 2.180 6.317 4.366 1.00 97.94 72 TRP A C 1
ATOM 575 O O . TRP A 1 72 ? 3.249 5.752 4.583 1.00 97.94 72 TRP A O 1
ATOM 585 N N . LEU A 1 73 ? 1.488 6.132 3.236 1.00 98.00 73 LEU A N 1
ATOM 586 C CA . LEU A 1 73 ? 1.942 5.270 2.137 1.00 98.00 73 LEU A CA 1
ATOM 587 C C . LEU A 1 73 ? 3.286 5.716 1.560 1.00 98.00 73 LEU A C 1
ATOM 589 O O . LEU A 1 73 ? 4.141 4.872 1.316 1.00 98.00 73 LEU A O 1
ATOM 593 N N . TYR A 1 74 ? 3.499 7.028 1.395 1.00 98.12 74 TYR A N 1
ATOM 594 C CA . TYR A 1 74 ? 4.789 7.572 0.960 1.00 98.12 74 TYR A CA 1
ATOM 595 C C . TYR A 1 74 ? 5.927 7.051 1.843 1.00 98.12 74 TYR A C 1
ATOM 597 O O . TYR A 1 74 ? 6.906 6.540 1.321 1.00 98.12 74 TYR A O 1
ATOM 605 N N . ARG A 1 75 ? 5.769 7.103 3.175 1.00 97.50 75 ARG A N 1
ATOM 606 C CA . ARG A 1 75 ? 6.785 6.606 4.117 1.00 97.50 75 ARG A CA 1
ATOM 607 C C . ARG A 1 75 ? 7.049 5.109 3.971 1.00 97.50 75 ARG A C 1
ATOM 609 O O . ARG A 1 75 ? 8.192 4.689 4.091 1.00 97.50 75 ARG A O 1
ATOM 616 N N . ILE A 1 76 ? 6.007 4.307 3.746 1.00 97.94 76 ILE A N 1
ATOM 617 C CA . ILE A 1 76 ? 6.158 2.859 3.544 1.00 97.94 76 ILE A CA 1
ATOM 618 C C . ILE A 1 76 ? 6.942 2.591 2.258 1.00 97.94 76 ILE A C 1
ATOM 620 O O . ILE A 1 76 ? 7.918 1.849 2.293 1.00 97.94 76 ILE A O 1
ATOM 624 N N . ALA A 1 77 ? 6.553 3.235 1.157 1.00 97.69 77 ALA A N 1
ATOM 625 C CA . ALA A 1 77 ? 7.200 3.083 -0.141 1.00 97.69 77 ALA A CA 1
ATOM 626 C C . ALA A 1 77 ? 8.662 3.560 -0.126 1.00 97.69 77 ALA A C 1
ATOM 628 O O . ALA A 1 77 ? 9.535 2.870 -0.638 1.00 97.69 77 ALA A O 1
ATOM 629 N N . THR A 1 78 ? 8.969 4.690 0.522 1.00 96.75 78 THR A N 1
ATOM 630 C CA . THR A 1 78 ? 10.358 5.167 0.638 1.00 96.75 78 THR A CA 1
ATOM 631 C C . THR A 1 78 ? 11.228 4.316 1.553 1.00 96.75 78 THR A C 1
ATOM 633 O O . THR A 1 78 ? 12.437 4.380 1.433 1.00 96.75 78 THR A O 1
ATOM 636 N N . ASN A 1 79 ? 10.647 3.552 2.482 1.00 96.38 79 ASN A N 1
ATOM 637 C CA . ASN A 1 79 ? 11.409 2.615 3.316 1.00 96.38 79 ASN A CA 1
ATOM 638 C C . ASN A 1 79 ? 11.685 1.277 2.602 1.00 96.38 79 ASN A C 1
ATOM 640 O O . ASN A 1 79 ? 12.371 0.424 3.163 1.00 96.38 79 ASN A O 1
ATOM 644 N N . LEU A 1 80 ? 11.074 1.056 1.434 1.00 93.69 80 LEU A N 1
ATOM 645 C CA . LEU A 1 80 ? 11.256 -0.133 0.599 1.00 93.69 80 LEU A CA 1
ATOM 646 C C . LEU A 1 80 ? 12.304 0.055 -0.502 1.00 93.69 80 LEU A C 1
ATOM 648 O O . LEU A 1 80 ? 12.819 -0.946 -0.988 1.00 93.69 80 LEU A O 1
ATOM 652 N N . CYS A 1 81 ? 12.574 1.303 -0.887 1.00 91.19 81 CYS A N 1
ATOM 653 C CA . CYS A 1 81 ? 13.607 1.678 -1.853 1.00 91.19 81 CYS A CA 1
ATOM 654 C C . CYS A 1 81 ? 14.909 2.009 -1.118 1.00 91.19 81 CYS A C 1
ATOM 656 O O . CYS A 1 81 ? 15.985 1.685 -1.657 1.00 91.19 81 CYS A O 1
#

Foldseek 3Di:
DDDDLVVLLVCLLVVNVVSLVVVCVVCLVVL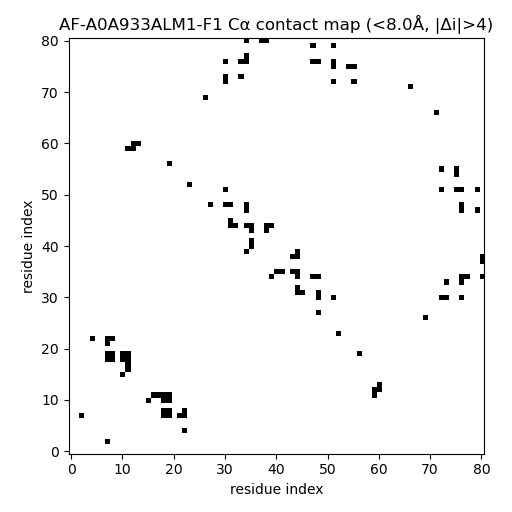LVLLCVVPVDNVVSNVLSVVLSVVCSVCSNVDPPPDPPNVVSSVSSVVSD

Secondary structure (DSSP, 8-state):
----HHHHHHHHHTT-HHHHHHHHHHHHHHHHHHHHHHH--HHHHHHHHHHHHHHHHHHGGG---SS-HHHHHHHHHHTT-

Solvent-accessible surface area (backbone atoms only — not comparable to full-atom values): 4658 Å² total; per-residue (Å²): 134,85,78,55,68,70,58,31,50,57,42,28,47,72,69,35,62,67,38,39,50,54,53,46,70,75,42,47,69,60,47,28,55,51,42,26,73,73,69,72,38,70,68,60,16,52,56,51,36,52,50,33,51,53,52,44,60,76,47,38,69,74,59,79,72,88,56,59,68,68,64,52,50,49,55,48,44,64,73,73,110

pLDDT: mean 95.62, std 7.97, range [43.75, 98.62]

Nearest PDB structures (foldseek):
  8z6g-assembly1_B  TM=9.425E-01  e=4.935E-05  Pseudomonas aeruginosa
  5wuq-assembly1_A  TM=9.575E-01  e=6.530E-05  Bacillus subtilis subsp. subtilis str. 168
  8z6g-assembly3_F  TM=9.546E-01  e=9.1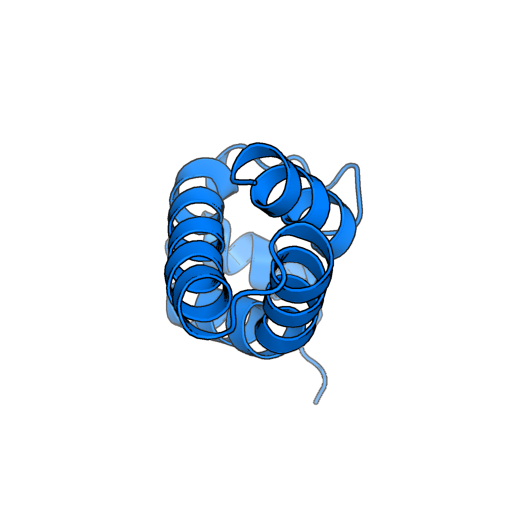38E-05  Pseudomonas aeruginosa
  5wur-assembly1_A  TM=9.595E-01  e=1.430E-04  Bacillus subtilis subsp. subtilis str. 168
  4cxf-assembly1_A  TM=8.622E-01  e=1.989E-03  Cupriavidus metallidurans CH34

Mean predicted aligned error: 2.74 Å

Radius of gyration: 12.41 Å; Cα contacts (8 Å, |Δi|>4): 62; chains: 1; bounding box: 36×19×28 Å